Protein AF-W1NBB6-F1 (afdb_monomer)

Secondary structure (DSSP, 8-state):
-BSS-EEETTEEEPP-PPPHHHHHHHHHHHHHHHHHSSS-----EEEEEEESSTT--EEEE----GGG-SS--EEEEEEES-EEEEEEETT--S--EEEEE-TT-EEEE-TTHHHHEEEEE------S-EEEEEEE----

Mean predicted aligned error: 4.93 Å

Organism: NCBI:txid1178482

Radius of gyration: 14.81 Å; Cα contacts (8 Å, |Δi|>4): 285; chains: 1; bounding box: 40×33×37 Å

Nearest PDB structures (foldseek):
  8jnk-assembly1_G  TM=9.329E-01  e=3.783E-11  Homo sapiens
  8jnk-assembly1_A  TM=9.270E-01  e=1.305E-10  Homo sapiens
  3rzl-assembly2_D  TM=9.039E-01  e=8.481E-11  Homo sapiens
  2iuw-assembly1_A-2  TM=8.389E-01  e=3.257E-10  Homo sapiens
  3rzm-assembly1_A  TM=8.772E-01  e=1.637E-09  Homo sapiens

Sequence (14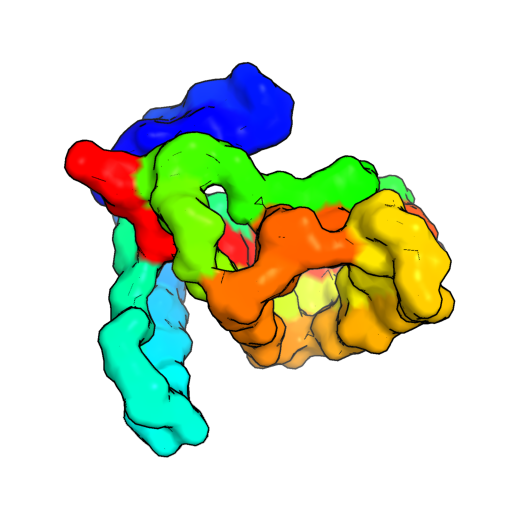0 aa):
MGDHAYRYSGQRFQPCAWHPLADKLRQRIEQHLVTAQPGHWTFNSLLLNRYQHGEQRMGWHSDNETELGEHPCIASVSLGAARPLRFRWKDRSHASFNVWLEHGSLLLMGPGVQQQLEHALLPRRSDGERINLTYRWVKT

Structure (mmCIF, N/CA/C/O backbone):
data_AF-W1NBB6-F1
#
_entry.id   AF-W1NBB6-F1
#
loop_
_atom_si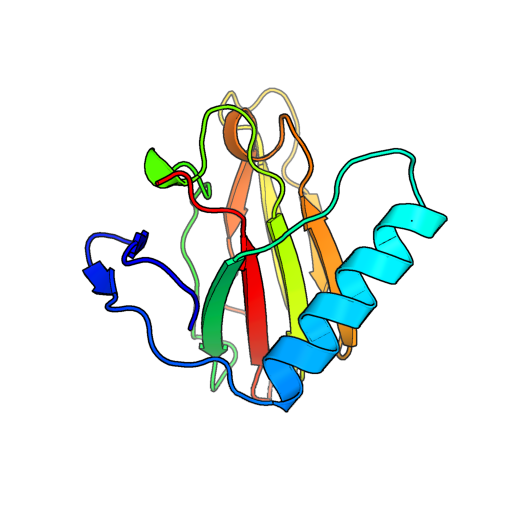te.group_PDB
_atom_site.id
_atom_site.type_symbol
_atom_site.label_atom_id
_atom_site.label_alt_id
_atom_site.label_comp_id
_atom_site.label_asym_id
_atom_site.label_entity_id
_atom_site.label_seq_id
_atom_site.pdbx_PDB_ins_code
_atom_site.Cartn_x
_atom_site.Cartn_y
_atom_site.Cartn_z
_atom_site.occupancy
_atom_site.B_iso_or_equiv
_atom_site.auth_seq_id
_atom_site.auth_comp_id
_atom_site.auth_asym_id
_atom_site.auth_atom_id
_atom_site.pdbx_PDB_model_num
ATOM 1 N N . MET A 1 1 ? -12.830 3.776 -2.665 1.00 66.69 1 MET A N 1
ATOM 2 C CA . MET A 1 1 ? -13.940 2.958 -2.121 1.00 66.69 1 MET A CA 1
ATOM 3 C C . MET A 1 1 ? -13.805 2.961 -0.616 1.00 66.69 1 MET A C 1
ATOM 5 O O . MET A 1 1 ? -12.693 3.146 -0.137 1.00 66.69 1 MET A O 1
ATOM 9 N N . GLY A 1 2 ? -14.892 2.792 0.116 1.00 65.88 2 GLY A N 1
ATOM 10 C CA . GLY A 1 2 ? -14.842 2.805 1.573 1.00 65.88 2 GLY A CA 1
ATOM 11 C C . GLY A 1 2 ? -16.022 3.537 2.166 1.00 65.88 2 GLY A C 1
ATOM 12 O O . GLY A 1 2 ? -16.884 4.022 1.435 1.00 65.88 2 GLY A O 1
ATOM 13 N N . ASP A 1 3 ? -16.016 3.635 3.484 1.00 64.12 3 ASP A N 1
ATOM 14 C CA . ASP A 1 3 ? -17.186 4.077 4.240 1.00 64.12 3 ASP A CA 1
ATOM 15 C C . ASP A 1 3 ? -17.142 5.590 4.529 1.00 64.12 3 ASP A C 1
ATOM 17 O O . ASP A 1 3 ? -18.154 6.199 4.881 1.00 64.12 3 ASP A O 1
ATOM 21 N N . HIS A 1 4 ? -15.981 6.228 4.311 1.00 63.00 4 HIS A N 1
ATOM 22 C CA . HIS A 1 4 ? -15.730 7.632 4.644 1.00 63.00 4 HIS A CA 1
ATOM 23 C C . HIS A 1 4 ? -14.996 8.402 3.540 1.00 63.00 4 HIS A C 1
ATOM 25 O O . HIS A 1 4 ? -14.206 7.852 2.769 1.00 63.00 4 HIS A O 1
ATOM 31 N N . ALA A 1 5 ? -15.258 9.711 3.475 1.00 64.00 5 ALA A N 1
ATOM 32 C CA . ALA A 1 5 ? -14.502 10.623 2.626 1.00 64.00 5 ALA A CA 1
ATOM 33 C C . ALA A 1 5 ? -13.097 10.817 3.197 1.00 64.00 5 ALA A C 1
ATOM 35 O O . ALA A 1 5 ? -12.951 11.010 4.400 1.00 64.00 5 ALA A O 1
ATOM 36 N N . TYR A 1 6 ? -12.082 10.829 2.337 1.00 62.72 6 TYR A N 1
ATOM 37 C CA . TYR A 1 6 ? -10.703 11.097 2.748 1.00 62.72 6 TYR A CA 1
ATOM 38 C C . TYR A 1 6 ? -10.004 12.013 1.746 1.00 62.72 6 TYR A C 1
ATOM 40 O O . TYR A 1 6 ? -10.398 12.111 0.574 1.00 62.72 6 TYR A O 1
ATOM 48 N N . ARG A 1 7 ? -8.973 12.718 2.213 1.00 61.22 7 ARG A N 1
ATOM 49 C CA . ARG A 1 7 ? -8.070 13.476 1.346 1.00 61.22 7 ARG A CA 1
ATOM 50 C C . ARG A 1 7 ? -6.864 12.611 1.003 1.00 61.22 7 ARG A C 1
ATOM 52 O O . ARG A 1 7 ? -6.346 11.906 1.851 1.00 61.22 7 ARG A O 1
ATOM 59 N N . TYR A 1 8 ? -6.424 12.657 -0.248 1.00 59.38 8 TYR A N 1
ATOM 60 C CA . TYR A 1 8 ? -5.168 12.047 -0.680 1.00 59.38 8 TYR A CA 1
ATOM 61 C C . TYR A 1 8 ? -4.523 12.930 -1.737 1.00 59.38 8 TYR A C 1
ATOM 63 O O . TYR A 1 8 ? -5.186 13.345 -2.688 1.00 59.38 8 TYR A O 1
ATOM 71 N N . SER A 1 9 ? -3.241 13.259 -1.549 1.00 59.56 9 SER A N 1
ATOM 72 C CA . SER A 1 9 ? -2.488 14.153 -2.444 1.00 59.56 9 SER A CA 1
ATOM 73 C C . SER A 1 9 ? -3.198 15.499 -2.722 1.00 59.56 9 SER A C 1
ATOM 75 O O . SER A 1 9 ? -3.169 16.034 -3.825 1.00 59.56 9 SER A O 1
ATOM 77 N N . GLY A 1 10 ? -3.902 16.043 -1.721 1.00 61.28 10 GLY A N 1
ATOM 78 C CA . GLY A 1 10 ? -4.645 17.307 -1.833 1.00 61.28 10 GLY A CA 1
ATOM 79 C C . GLY A 1 10 ? -6.033 17.210 -2.485 1.00 61.28 10 GLY A C 1
ATOM 80 O O . GLY A 1 10 ? -6.789 18.180 -2.431 1.00 61.28 10 GLY A O 1
ATOM 81 N N . GLN A 1 11 ? -6.418 16.053 -3.029 1.00 65.00 11 GLN A N 1
ATOM 82 C CA . GLN A 1 11 ? -7.737 15.827 -3.619 1.00 65.00 11 GLN A CA 1
ATOM 83 C C . GLN A 1 11 ? -8.666 15.117 -2.623 1.00 65.00 11 GLN A C 1
ATOM 85 O O . GLN A 1 11 ? -8.259 14.180 -1.936 1.00 65.00 11 GLN A O 1
ATOM 90 N N . ARG A 1 12 ? -9.921 15.574 -2.515 1.00 66.06 12 ARG A N 1
ATOM 91 C CA . ARG A 1 12 ? -10.944 14.936 -1.671 1.00 66.06 12 ARG A CA 1
ATOM 92 C C . ARG A 1 12 ? -11.672 13.869 -2.478 1.00 66.06 12 ARG A C 1
ATOM 94 O O . ARG A 1 12 ? -12.283 14.185 -3.497 1.00 66.06 12 ARG A O 1
ATOM 101 N N . PHE A 1 13 ? -11.651 12.635 -1.994 1.00 68.31 13 PHE A N 1
ATOM 102 C CA . PHE A 1 13 ? -12.376 11.523 -2.594 1.00 68.31 13 PHE A CA 1
ATOM 103 C C . PHE A 1 13 ? -13.650 11.254 -1.797 1.00 68.31 13 PHE A C 1
ATOM 105 O O . PHE A 1 13 ? -13.617 11.141 -0.570 1.00 68.31 13 PHE A O 1
ATOM 112 N N . GLN A 1 14 ? -14.783 11.183 -2.500 1.00 69.62 14 GLN A N 1
ATOM 113 C CA . GLN A 1 14 ? -16.042 10.741 -1.909 1.00 69.62 14 GLN A CA 1
ATOM 114 C C . GLN A 1 14 ? -16.034 9.210 -1.803 1.00 69.62 14 GLN A C 1
ATOM 116 O O . GLN A 1 14 ? -15.583 8.541 -2.742 1.00 69.62 14 GLN A O 1
ATOM 121 N N . PRO A 1 15 ? -16.512 8.646 -0.685 1.00 70.00 15 PRO A N 1
ATOM 122 C CA . PRO A 1 15 ? -16.640 7.211 -0.546 1.00 70.00 15 PRO A CA 1
ATOM 123 C C . PRO A 1 15 ? -17.618 6.692 -1.599 1.00 70.00 15 PRO A C 1
ATOM 125 O O . PRO A 1 15 ? -18.667 7.280 -1.856 1.00 70.00 15 PRO A O 1
ATOM 128 N N . CYS A 1 16 ? -17.254 5.580 -2.220 1.00 79.81 16 CYS A N 1
ATOM 129 C CA . CYS A 1 16 ? -18.147 4.800 -3.059 1.00 79.81 16 CYS A CA 1
ATOM 130 C C . CYS A 1 16 ? -18.214 3.384 -2.497 1.00 79.81 16 CYS A C 1
ATOM 132 O O . CYS A 1 16 ? -17.244 2.917 -1.883 1.00 79.81 16 CYS A O 1
ATOM 134 N N . ALA A 1 17 ? -19.354 2.727 -2.725 1.00 86.56 17 ALA A N 1
ATOM 135 C CA . ALA A 1 17 ? -19.599 1.369 -2.266 1.00 86.56 17 ALA A CA 1
ATOM 136 C C . ALA A 1 17 ? -18.452 0.433 -2.664 1.00 86.56 17 ALA A C 1
ATOM 138 O O . ALA A 1 17 ? -17.860 0.554 -3.744 1.00 86.56 17 ALA A O 1
ATOM 139 N N . TRP A 1 18 ? -18.141 -0.504 -1.775 1.00 91.06 18 TRP A N 1
ATOM 140 C CA . TRP A 1 18 ? -17.125 -1.508 -2.029 1.00 91.06 18 TRP A CA 1
ATOM 141 C C . TRP A 1 18 ? -17.488 -2.348 -3.250 1.00 91.06 18 TRP A C 1
ATOM 143 O O . TRP A 1 18 ? -18.578 -2.911 -3.345 1.00 91.06 18 TRP A O 1
ATOM 153 N N . HIS A 1 19 ? -16.542 -2.490 -4.175 1.00 94.06 19 HIS A N 1
ATOM 154 C CA . HIS A 1 19 ? -16.654 -3.523 -5.192 1.00 94.06 19 HIS A CA 1
ATOM 155 C C . HIS A 1 19 ? -16.558 -4.908 -4.517 1.00 94.06 19 HIS A C 1
ATOM 157 O O . HIS A 1 19 ? -15.641 -5.102 -3.713 1.00 94.06 19 HIS A O 1
ATOM 163 N N . PRO A 1 20 ? -17.400 -5.905 -4.862 1.00 95.44 20 PRO A N 1
ATOM 164 C CA . PRO A 1 20 ? -17.434 -7.195 -4.159 1.00 95.44 20 PRO A CA 1
ATOM 165 C C . PRO A 1 20 ? -16.076 -7.907 -4.066 1.00 95.44 20 PRO A C 1
ATOM 167 O O . PRO A 1 20 ? -15.734 -8.488 -3.040 1.00 95.44 20 PRO A O 1
ATOM 170 N N . LEU A 1 21 ? -15.259 -7.831 -5.124 1.00 94.75 21 LEU A N 1
ATOM 171 C CA . LEU A 1 21 ? -13.905 -8.405 -5.112 1.00 94.75 21 LEU A CA 1
ATOM 172 C C . LEU A 1 21 ? -12.940 -7.666 -4.177 1.00 94.75 21 LEU A C 1
ATOM 174 O O . LEU A 1 21 ? -12.078 -8.305 -3.579 1.00 94.75 21 LEU A O 1
ATOM 178 N N . ALA A 1 22 ? -13.077 -6.345 -4.051 1.00 94.56 22 ALA A N 1
ATOM 179 C CA . ALA A 1 22 ? -12.254 -5.556 -3.143 1.00 94.56 22 ALA A CA 1
ATOM 180 C C . ALA A 1 22 ? -12.618 -5.859 -1.685 1.00 94.56 22 ALA A C 1
ATOM 182 O O . ALA A 1 22 ? -11.728 -6.052 -0.863 1.00 94.56 22 ALA A O 1
ATOM 183 N N . ASP A 1 23 ? -13.911 -6.000 -1.385 1.00 95.50 23 ASP A N 1
ATOM 184 C CA . ASP A 1 23 ? -14.362 -6.380 -0.046 1.00 95.50 23 ASP A CA 1
ATOM 185 C C . ASP A 1 23 ? -13.932 -7.805 0.328 1.00 95.50 23 ASP A C 1
ATOM 187 O O . ASP A 1 23 ? -13.376 -8.045 1.397 1.00 95.50 23 ASP A O 1
ATOM 191 N N . LYS A 1 24 ? -14.071 -8.760 -0.600 1.00 96.94 24 LYS A N 1
ATOM 192 C CA . LYS A 1 24 ? -13.583 -10.129 -0.391 1.00 96.94 24 LYS A CA 1
ATOM 193 C C . LYS A 1 24 ? -12.071 -10.169 -0.157 1.00 96.94 24 LYS A C 1
ATOM 195 O O . LYS A 1 24 ? -11.590 -10.965 0.647 1.00 96.94 24 LYS A O 1
ATOM 200 N N . LEU A 1 25 ? -11.306 -9.338 -0.867 1.00 97.00 25 LEU A N 1
ATOM 201 C CA . LEU A 1 25 ? -9.862 -9.241 -0.670 1.00 97.00 25 LEU A CA 1
ATOM 202 C C . LEU A 1 25 ? -9.526 -8.612 0.689 1.00 97.00 25 LEU A C 1
ATOM 204 O O . LEU A 1 25 ? -8.669 -9.148 1.385 1.00 97.00 25 LEU A O 1
ATOM 208 N N . ARG A 1 26 ? -10.241 -7.559 1.101 1.00 97.00 26 ARG A N 1
ATOM 209 C CA . ARG A 1 26 ? -10.130 -6.951 2.435 1.00 97.00 26 ARG A CA 1
ATOM 210 C C . ARG A 1 26 ? -10.292 -7.988 3.546 1.00 97.00 26 ARG A C 1
ATOM 212 O O . ARG A 1 26 ? -9.383 -8.155 4.350 1.00 97.00 26 ARG A O 1
ATOM 219 N N . GLN A 1 27 ? -11.387 -8.749 3.523 1.00 96.69 27 GLN A N 1
ATOM 220 C CA . GLN A 1 27 ? -11.670 -9.786 4.523 1.00 96.69 27 GLN A CA 1
ATOM 221 C C . GLN A 1 27 ? -10.566 -10.856 4.578 1.00 96.69 27 GLN A C 1
ATOM 223 O O . GLN A 1 27 ? -10.156 -11.282 5.657 1.00 96.69 27 GLN A O 1
ATOM 228 N N . ARG A 1 28 ? -10.032 -11.270 3.418 1.00 96.75 28 ARG A N 1
ATOM 229 C CA . ARG A 1 28 ? -8.916 -12.231 3.351 1.00 96.75 28 ARG A CA 1
ATOM 230 C C . ARG A 1 28 ? -7.623 -11.669 3.934 1.00 96.75 28 ARG A C 1
ATOM 232 O O . ARG A 1 28 ? -6.889 -12.416 4.575 1.00 96.75 28 ARG A O 1
ATOM 239 N N . ILE A 1 29 ? -7.334 -10.387 3.704 1.00 96.69 29 ILE A N 1
ATOM 240 C CA . ILE A 1 29 ? -6.171 -9.713 4.293 1.00 96.69 29 ILE A CA 1
ATOM 241 C C . ILE A 1 29 ? -6.318 -9.689 5.815 1.00 96.69 29 ILE A C 1
ATOM 243 O O . ILE A 1 29 ? -5.410 -10.132 6.508 1.00 96.69 29 ILE A O 1
ATOM 247 N N . GLU A 1 30 ? -7.463 -9.240 6.334 1.00 96.25 30 GLU A N 1
ATOM 248 C CA . GLU A 1 30 ? -7.731 -9.167 7.777 1.00 96.25 30 GLU A CA 1
ATOM 249 C C . GLU A 1 30 ? -7.566 -10.542 8.449 1.00 96.25 30 GLU A C 1
ATOM 251 O O . GLU A 1 30 ? -6.816 -10.673 9.415 1.00 96.25 30 GLU A O 1
ATOM 256 N N . GLN A 1 31 ? -8.161 -11.597 7.880 1.00 94.88 31 GLN A N 1
ATOM 257 C CA . GLN A 1 31 ? -8.020 -12.975 8.377 1.00 94.88 31 GLN A CA 1
ATOM 258 C C . GLN A 1 31 ? -6.568 -13.472 8.354 1.00 94.88 31 GLN A C 1
ATOM 260 O O . GLN A 1 31 ? -6.104 -14.109 9.306 1.00 94.88 31 GLN A O 1
ATOM 265 N N . HIS A 1 32 ? -5.836 -13.181 7.276 1.00 94.69 32 HIS A N 1
ATOM 266 C CA . HIS A 1 32 ? -4.435 -13.571 7.162 1.00 94.69 32 HIS A CA 1
ATOM 267 C C . HIS A 1 32 ? -3.573 -12.871 8.218 1.00 94.69 32 HIS A C 1
ATOM 269 O O . HIS A 1 32 ? -2.763 -13.524 8.873 1.00 94.69 32 HIS A O 1
ATOM 275 N N . LEU A 1 33 ? -3.785 -11.570 8.433 1.00 93.94 33 LEU A N 1
ATOM 276 C CA . LEU A 1 33 ? -3.028 -10.785 9.406 1.00 93.94 33 LEU A CA 1
ATOM 277 C C . LEU A 1 33 ? -3.308 -11.215 10.846 1.00 93.94 33 LEU A C 1
ATOM 279 O O . LEU A 1 33 ? -2.362 -11.341 11.616 1.00 93.94 33 LEU A O 1
ATOM 283 N N . VAL A 1 34 ? -4.565 -11.522 11.192 1.00 92.69 34 VAL A N 1
ATOM 284 C CA . VAL A 1 34 ? -4.922 -12.081 12.512 1.00 92.69 34 VAL A CA 1
ATOM 285 C C . 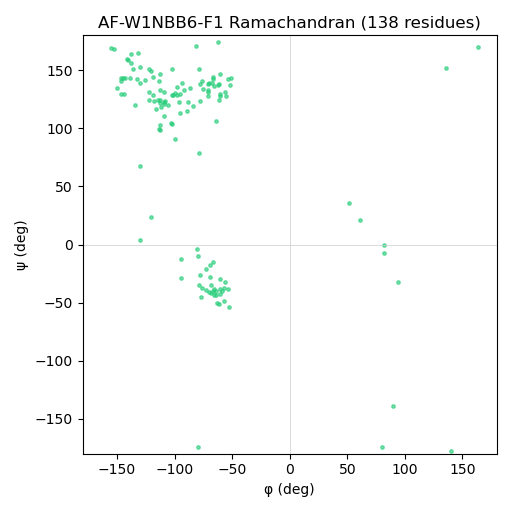VAL A 1 34 ? -4.158 -13.378 12.792 1.00 92.69 34 VAL A C 1
ATOM 287 O O . VAL A 1 34 ? -3.730 -13.610 13.919 1.00 92.69 34 VAL A O 1
ATOM 290 N N . THR A 1 35 ? -3.957 -14.210 11.767 1.00 90.88 35 THR A N 1
ATOM 291 C CA . THR A 1 35 ? -3.210 -15.470 11.899 1.00 90.88 35 THR A CA 1
ATOM 292 C C . THR A 1 35 ? -1.698 -15.239 11.980 1.00 90.88 35 THR A C 1
ATOM 294 O O . THR A 1 35 ? -1.004 -15.947 12.705 1.00 90.88 35 THR A O 1
ATOM 297 N N . ALA A 1 36 ? -1.177 -14.269 11.225 1.00 90.12 36 ALA A N 1
ATOM 298 C CA . ALA A 1 36 ? 0.257 -14.012 11.114 1.00 90.12 36 ALA A CA 1
ATOM 299 C C . ALA A 1 36 ? 0.831 -13.236 12.310 1.00 90.12 36 ALA A C 1
ATOM 301 O O . ALA A 1 36 ? 1.979 -13.462 12.691 1.00 90.12 36 ALA A O 1
ATOM 302 N N . GLN A 1 37 ? 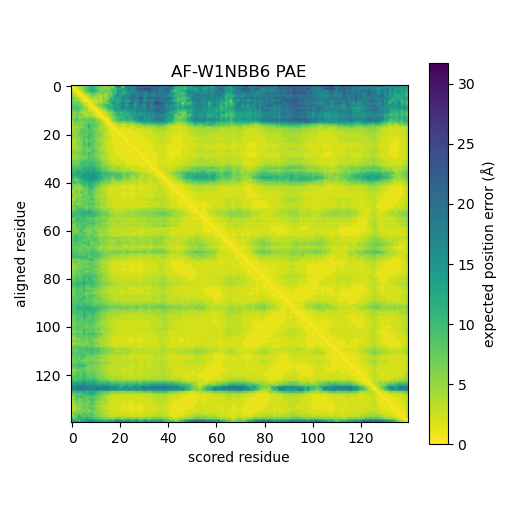0.060 -12.315 12.893 1.00 85.81 37 GLN A N 1
ATOM 303 C CA . GLN A 1 37 ? 0.503 -11.490 14.011 1.00 85.81 37 GLN A CA 1
ATOM 304 C C . GLN A 1 37 ? -0.677 -11.103 14.920 1.00 85.81 37 GLN A C 1
ATOM 306 O O . GLN A 1 37 ? -1.700 -10.620 14.422 1.00 85.81 37 GLN A O 1
ATOM 311 N N . PRO A 1 38 ? -0.528 -11.208 16.256 1.00 82.56 38 PRO A N 1
ATOM 312 C CA . PRO A 1 38 ? -1.523 -10.702 17.193 1.00 82.56 38 PRO A CA 1
ATOM 313 C C . PRO A 1 38 ? -1.791 -9.211 16.967 1.00 82.56 38 PRO A C 1
ATOM 315 O O . PRO A 1 38 ? -0.863 -8.403 16.882 1.00 82.56 38 PRO A O 1
ATOM 318 N N . GLY A 1 39 ? -3.064 -8.841 16.880 1.00 81.31 39 GLY A N 1
ATOM 319 C CA . GLY A 1 39 ? -3.470 -7.460 16.660 1.00 81.31 39 GLY A CA 1
ATOM 320 C C . GLY A 1 39 ? -4.917 -7.34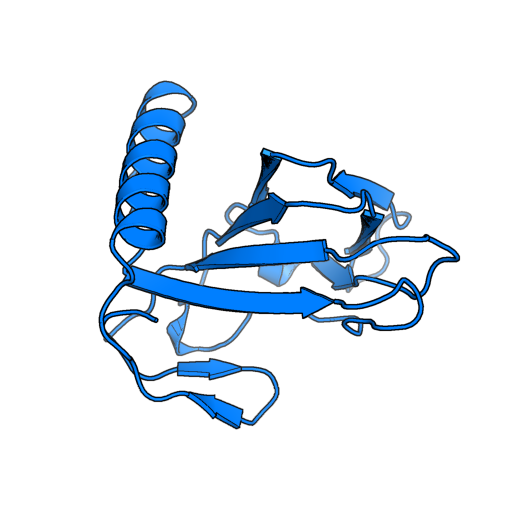3 16.204 1.00 81.31 39 GLY A C 1
ATOM 321 O O . GLY A 1 39 ? -5.571 -8.335 15.881 1.00 81.31 39 GLY A O 1
ATOM 322 N N . HIS A 1 40 ? -5.408 -6.107 16.180 1.00 83.88 40 HIS A N 1
ATOM 323 C CA . HIS A 1 40 ? -6.675 -5.767 15.547 1.00 83.88 40 HIS A CA 1
ATOM 324 C C . HIS A 1 40 ? -6.374 -5.275 14.131 1.00 83.88 40 HIS A C 1
ATOM 326 O O . HIS A 1 40 ? -5.777 -4.214 13.953 1.00 83.88 40 HIS A O 1
ATOM 332 N N . TRP A 1 41 ? -6.797 -6.045 13.131 1.00 91.44 41 TRP A N 1
ATOM 333 C CA . TRP A 1 41 ? -6.595 -5.726 11.721 1.00 91.44 41 TRP A CA 1
ATOM 334 C C . TRP A 1 41 ? -7.944 -5.444 11.076 1.00 91.44 41 TRP A C 1
ATOM 336 O O . TRP A 1 41 ? -8.677 -6.371 10.743 1.00 91.44 41 TRP A O 1
ATOM 346 N N . THR A 1 42 ? -8.278 -4.165 10.933 1.00 92.62 42 THR A N 1
ATOM 347 C CA . THR A 1 42 ? -9.491 -3.713 10.249 1.00 92.62 42 THR A CA 1
ATOM 348 C C . THR A 1 42 ? -9.172 -2.600 9.272 1.00 92.62 42 THR A C 1
ATOM 350 O O . THR A 1 42 ? -8.344 -1.725 9.533 1.00 92.62 42 THR A O 1
ATOM 353 N N . PHE A 1 43 ? -9.852 -2.632 8.133 1.00 94.88 43 PHE A N 1
ATOM 354 C CA . PHE A 1 43 ? -9.762 -1.603 7.110 1.00 94.88 43 PHE A CA 1
ATOM 355 C C . PHE A 1 43 ? -11.173 -1.162 6.711 1.00 94.88 43 PHE A C 1
ATOM 357 O O . PHE A 1 43 ? -12.068 -1.987 6.568 1.00 94.88 43 PHE A O 1
ATOM 364 N N . ASN A 1 44 ? -11.376 0.138 6.518 1.00 93.62 44 ASN A N 1
ATOM 365 C CA . ASN A 1 44 ? -12.663 0.729 6.112 1.00 93.62 44 ASN A CA 1
ATOM 366 C C . ASN A 1 44 ? -12.517 1.686 4.912 1.00 93.62 44 ASN A C 1
ATOM 368 O O . ASN A 1 44 ? -13.481 2.309 4.464 1.00 93.62 44 ASN A O 1
ATOM 372 N N . SER A 1 45 ? -11.307 1.788 4.357 1.00 93.56 45 SER A N 1
ATOM 373 C CA . SER A 1 45 ? -10.999 2.619 3.201 1.00 93.56 45 SER A CA 1
ATOM 374 C C . SER A 1 45 ? -10.056 1.905 2.239 1.00 93.56 45 SER A C 1
ATOM 376 O O . SER A 1 45 ? -9.154 1.171 2.649 1.00 93.56 45 SER A O 1
ATOM 378 N N . LEU A 1 46 ? -10.274 2.129 0.945 1.00 94.38 46 LEU A N 1
ATOM 379 C CA . LEU A 1 46 ? -9.464 1.614 -0.150 1.00 94.38 46 LEU A CA 1
ATOM 380 C C . LEU A 1 46 ? -9.173 2.718 -1.170 1.00 94.38 46 LEU A C 1
ATOM 382 O O . LEU A 1 46 ? -10.080 3.222 -1.849 1.00 94.38 46 LEU A O 1
ATOM 386 N N . LEU A 1 47 ? -7.880 2.987 -1.353 1.00 92.81 47 LEU A N 1
ATOM 387 C CA . LEU A 1 47 ? -7.342 3.760 -2.466 1.00 92.81 47 LEU A CA 1
ATOM 388 C C . LEU A 1 47 ? -6.818 2.818 -3.558 1.00 92.81 47 LEU A C 1
ATOM 390 O O . LEU A 1 47 ? -6.003 1.932 -3.300 1.00 92.81 47 LEU A O 1
ATOM 394 N N . LEU A 1 48 ? -7.251 3.049 -4.796 1.00 93.56 48 LEU A N 1
ATOM 395 C CA . LEU A 1 48 ? -6.806 2.317 -5.979 1.00 93.56 48 LEU A CA 1
ATOM 396 C C . LEU A 1 48 ? -5.914 3.214 -6.832 1.00 93.56 48 LEU A C 1
ATOM 398 O O . LEU A 1 48 ? -6.338 4.281 -7.266 1.00 93.56 48 LEU A O 1
ATOM 402 N N . ASN A 1 49 ? -4.697 2.753 -7.107 1.00 95.12 49 ASN A N 1
ATOM 403 C CA . ASN A 1 49 ? -3.796 3.404 -8.049 1.00 95.12 49 ASN A CA 1
ATOM 404 C C . ASN A 1 49 ? -3.570 2.482 -9.247 1.00 95.12 49 ASN A C 1
ATOM 406 O O . ASN A 1 49 ? -3.132 1.344 -9.075 1.00 95.12 49 ASN A O 1
ATOM 410 N N . ARG A 1 50 ? -3.836 2.976 -10.457 1.00 96.06 50 ARG A N 1
ATOM 411 C CA . ARG A 1 50 ? -3.565 2.267 -11.713 1.00 96.06 50 ARG A CA 1
ATOM 412 C C . ARG A 1 50 ? -2.408 2.948 -12.432 1.00 96.06 50 ARG A C 1
ATOM 414 O O . ARG A 1 50 ? -2.485 4.133 -12.732 1.00 96.06 50 ARG A O 1
ATOM 421 N N . TYR A 1 51 ? -1.366 2.177 -12.712 1.00 95.62 51 TYR A N 1
ATOM 422 C CA . TYR A 1 51 ? -0.178 2.593 -13.442 1.00 95.62 51 TYR A CA 1
ATOM 423 C C . TYR A 1 51 ? -0.149 1.852 -14.779 1.00 95.62 51 TYR A C 1
ATOM 425 O O . TYR A 1 51 ? 0.176 0.669 -14.817 1.00 95.62 51 TYR A O 1
ATOM 433 N N . GLN A 1 52 ? -0.515 2.518 -15.868 1.00 94.56 52 GLN A N 1
ATOM 434 C CA . GLN A 1 52 ? -0.653 1.910 -17.197 1.00 94.56 52 GLN A CA 1
ATOM 435 C C . GLN A 1 52 ? 0.690 1.496 -17.809 1.00 94.56 52 GLN A C 1
ATOM 437 O O . GLN A 1 52 ? 0.743 0.570 -18.611 1.00 94.56 52 GLN A O 1
ATOM 442 N N . HIS A 1 53 ? 1.768 2.186 -17.439 1.00 92.81 53 HIS A N 1
ATOM 443 C CA . HIS A 1 53 ? 3.122 1.911 -17.908 1.00 92.81 53 HIS A CA 1
ATOM 444 C C . HIS A 1 53 ? 4.157 2.354 -16.868 1.00 92.81 53 HIS A C 1
ATOM 446 O O . HIS A 1 53 ? 3.856 3.063 -15.900 1.00 92.81 53 HIS A O 1
ATOM 452 N N . GLY A 1 54 ? 5.403 1.930 -17.069 1.00 91.75 54 GLY A N 1
ATOM 453 C CA . GLY A 1 54 ? 6.489 2.112 -16.109 1.00 91.75 54 GLY A CA 1
ATOM 454 C C . GLY A 1 54 ? 6.941 3.559 -15.855 1.00 91.75 54 GLY A C 1
ATOM 455 O O . GLY A 1 54 ? 7.601 3.823 -14.848 1.00 91.75 54 GLY A O 1
ATOM 456 N N . GLU A 1 55 ? 6.560 4.516 -16.705 1.00 93.19 55 GLU A N 1
ATOM 457 C CA . GLU A 1 55 ? 6.887 5.940 -16.511 1.00 93.19 55 GLU A CA 1
ATOM 458 C C . GLU A 1 55 ? 5.994 6.617 -15.464 1.00 93.19 55 GLU A C 1
ATOM 460 O O . GLU A 1 55 ? 6.414 7.579 -14.814 1.00 93.19 55 GLU A O 1
ATOM 465 N N . GLN A 1 56 ? 4.777 6.099 -15.260 1.00 94.56 56 GLN A N 1
ATOM 466 C CA . GLN A 1 56 ? 3.865 6.610 -14.243 1.00 94.56 56 GLN A CA 1
ATOM 467 C C . GLN A 1 56 ? 4.430 6.326 -12.850 1.00 94.56 56 GLN A C 1
ATOM 469 O O . GLN A 1 56 ? 4.991 5.255 -12.574 1.00 94.56 56 GLN A O 1
ATOM 474 N N . ARG A 1 57 ? 4.304 7.309 -11.960 1.00 94.31 57 ARG A N 1
ATOM 475 C CA . ARG A 1 57 ? 5.013 7.339 -10.680 1.00 94.31 57 ARG A CA 1
ATOM 476 C C . ARG A 1 57 ? 4.144 7.864 -9.555 1.00 94.31 57 ARG A C 1
ATOM 478 O O . ARG A 1 57 ? 3.217 8.629 -9.791 1.00 94.31 57 ARG A O 1
ATOM 485 N N . MET A 1 58 ? 4.539 7.516 -8.339 1.00 95.38 58 MET A N 1
ATOM 486 C CA . MET A 1 58 ? 4.117 8.198 -7.123 1.00 95.38 58 MET A CA 1
ATOM 487 C C . MET A 1 58 ? 5.367 8.770 -6.466 1.00 95.38 58 MET A C 1
ATOM 489 O O . MET A 1 58 ? 6.337 8.038 -6.246 1.00 95.38 58 MET A O 1
ATOM 493 N N . GLY A 1 59 ? 5.369 10.084 -6.235 1.00 96.19 59 GLY A N 1
ATOM 494 C CA . GLY A 1 59 ? 6.495 10.785 -5.623 1.00 96.19 59 GLY A CA 1
ATOM 495 C C . GLY A 1 59 ? 6.775 10.299 -4.202 1.00 96.19 59 GLY A C 1
ATOM 496 O O . GLY A 1 59 ? 6.033 9.494 -3.647 1.00 96.19 59 GLY A O 1
ATOM 497 N N . TRP A 1 60 ? 7.858 10.793 -3.611 1.00 97.31 60 TRP A N 1
ATOM 498 C CA . TRP A 1 60 ? 8.145 10.539 -2.201 1.00 97.31 60 TRP A CA 1
ATOM 499 C C . TRP A 1 60 ? 7.035 11.112 -1.322 1.00 97.31 60 TRP A C 1
ATOM 501 O O . TRP A 1 60 ? 6.724 12.295 -1.436 1.00 97.31 60 TRP A O 1
ATOM 511 N N . HIS A 1 61 ? 6.438 10.261 -0.491 1.00 96.50 61 HIS A N 1
ATOM 512 C CA . HIS A 1 61 ? 5.394 10.629 0.462 1.00 96.50 61 HIS A CA 1
ATOM 513 C C . HIS A 1 61 ? 5.357 9.646 1.638 1.00 96.50 61 HIS A C 1
ATOM 515 O O . HIS A 1 61 ? 5.979 8.584 1.598 1.00 96.50 61 HIS A O 1
ATOM 521 N N . SER A 1 62 ? 4.607 10.005 2.672 1.00 96.25 62 SER A N 1
ATOM 522 C CA . SER A 1 62 ? 4.115 9.082 3.694 1.00 96.25 62 SER A CA 1
ATOM 523 C C . SER A 1 62 ? 2.591 9.152 3.680 1.00 96.25 62 SER A C 1
ATOM 525 O O . SER A 1 62 ? 2.045 10.219 3.410 1.00 96.25 62 SER A O 1
ATOM 527 N N . ASP A 1 63 ? 1.919 8.055 4.012 1.00 93.62 63 ASP A N 1
ATOM 528 C CA . ASP A 1 63 ? 0.473 8.054 4.260 1.00 93.62 63 ASP A CA 1
ATOM 529 C C . ASP A 1 63 ? 0.238 8.616 5.676 1.00 93.62 63 ASP A C 1
ATOM 531 O O . ASP A 1 63 ? 0.137 7.868 6.650 1.00 93.62 63 ASP A O 1
ATOM 535 N N . ASN A 1 64 ? 0.290 9.943 5.816 1.00 91.44 64 ASN A N 1
ATOM 536 C CA . ASN A 1 64 ? 0.242 10.659 7.097 1.00 91.44 64 ASN A CA 1
ATOM 537 C C . ASN A 1 64 ? -0.937 11.633 7.204 1.00 91.44 64 ASN A C 1
ATOM 539 O O . ASN A 1 64 ? -0.881 12.603 7.966 1.00 91.44 64 ASN A O 1
ATOM 543 N N . GLU A 1 65 ? -1.993 11.396 6.433 1.00 89.62 65 GLU A N 1
ATOM 544 C CA . GLU A 1 65 ? -3.218 12.168 6.540 1.00 89.62 65 GLU A CA 1
ATOM 545 C C . GLU A 1 65 ? -3.832 12.016 7.935 1.00 89.62 65 GLU A C 1
ATOM 547 O O . GLU A 1 65 ? -3.876 10.924 8.504 1.00 89.62 65 GLU A O 1
ATOM 552 N N . THR A 1 66 ? -4.314 13.127 8.499 1.00 87.19 66 THR A N 1
ATOM 553 C CA . THR A 1 66 ? -4.820 13.183 9.879 1.00 87.19 66 THR A CA 1
ATOM 554 C C . THR A 1 66 ? -5.931 12.166 10.130 1.00 87.19 66 THR A C 1
ATOM 556 O O . THR A 1 66 ? -6.027 11.614 11.227 1.00 87.19 66 THR A O 1
ATOM 559 N N . GLU A 1 67 ? -6.739 11.868 9.109 1.00 88.62 67 GLU A N 1
ATOM 560 C CA . GLU A 1 67 ? -7.842 10.918 9.228 1.00 88.62 67 GLU A CA 1
ATOM 561 C C . GLU A 1 67 ? -7.354 9.467 9.412 1.00 88.62 67 GLU A C 1
ATOM 563 O O . GLU A 1 67 ? -8.105 8.632 9.901 1.00 88.62 67 GLU A O 1
ATOM 568 N N . LEU A 1 68 ? -6.092 9.150 9.106 1.00 89.69 68 LEU A N 1
ATOM 569 C CA . LEU A 1 68 ? -5.505 7.821 9.335 1.00 89.69 68 LEU A CA 1
ATOM 570 C C . LEU A 1 68 ? -5.069 7.603 10.797 1.00 89.69 68 LEU A C 1
ATOM 572 O O . LEU A 1 68 ? -4.770 6.482 11.211 1.00 89.69 68 LEU A O 1
ATOM 576 N N . GLY A 1 69 ? -5.072 8.661 11.611 1.00 89.19 69 GLY A N 1
ATOM 577 C CA . GLY A 1 69 ? -4.636 8.616 13.001 1.00 89.19 69 GLY A CA 1
ATOM 578 C C . GLY A 1 69 ? -3.123 8.673 13.193 1.00 89.19 69 GLY A C 1
ATOM 579 O O . GLY A 1 69 ? -2.360 8.879 12.259 1.00 89.19 69 GLY A O 1
ATOM 580 N N . GLU A 1 70 ? -2.689 8.510 14.446 1.00 87.62 70 GLU A N 1
ATOM 581 C CA . GLU A 1 70 ? -1.284 8.713 14.813 1.00 87.62 70 GLU A CA 1
ATOM 582 C C . GLU A 1 70 ? -0.376 7.603 14.311 1.00 87.62 70 GLU A C 1
ATOM 584 O O . GLU A 1 70 ? 0.723 7.909 13.872 1.00 87.62 70 GLU A O 1
ATOM 589 N N . HIS A 1 71 ? -0.823 6.343 14.351 1.00 90.00 71 HIS A N 1
ATOM 590 C CA . HIS A 1 71 ? -0.029 5.160 14.009 1.00 90.00 71 HIS A CA 1
ATOM 591 C C . HIS A 1 71 ? -0.761 4.248 13.017 1.00 90.00 71 HIS A C 1
ATOM 593 O O . HIS A 1 71 ? -1.167 3.144 13.384 1.00 90.00 71 HIS A O 1
ATOM 599 N N . PRO A 1 72 ? -0.963 4.699 11.766 1.00 93.00 72 PRO A N 1
ATOM 600 C CA . PRO A 1 72 ? -1.746 3.938 10.809 1.00 93.00 72 PRO A CA 1
ATOM 601 C C . PRO A 1 72 ? -1.031 2.664 10.361 1.00 93.00 72 PRO A C 1
ATOM 603 O O . PRO A 1 72 ? 0.164 2.673 10.059 1.00 93.00 72 PRO A O 1
ATOM 606 N N . CYS A 1 73 ? -1.806 1.588 10.248 1.00 93.50 73 CYS A N 1
ATOM 607 C CA . CYS A 1 73 ? -1.417 0.377 9.537 1.00 93.50 73 CYS A CA 1
ATOM 608 C C . CYS A 1 73 ? -1.971 0.438 8.114 1.00 93.50 73 CYS A C 1
ATOM 610 O O . CYS A 1 73 ? -3.164 0.675 7.914 1.00 93.50 73 CYS A O 1
ATOM 612 N N . ILE A 1 74 ? -1.113 0.196 7.128 1.00 96.12 74 ILE A N 1
ATOM 613 C CA . ILE A 1 74 ? -1.479 0.252 5.712 1.00 96.12 74 ILE A CA 1
ATOM 614 C C . ILE A 1 74 ? -1.180 -1.099 5.070 1.00 96.12 74 ILE A C 1
ATOM 616 O O . ILE A 1 74 ? -0.040 -1.565 5.107 1.00 96.12 74 ILE A O 1
ATOM 620 N N . ALA A 1 75 ? -2.185 -1.714 4.451 1.00 97.38 75 ALA A N 1
ATOM 621 C CA . ALA A 1 75 ? -2.020 -2.947 3.687 1.00 97.38 75 ALA A CA 1
ATOM 622 C C . ALA A 1 75 ? -2.089 -2.642 2.187 1.00 97.38 75 ALA A C 1
ATOM 624 O O . ALA A 1 75 ? -3.090 -2.137 1.687 1.00 97.38 75 ALA A O 1
ATOM 625 N N . SER A 1 76 ? -1.020 -2.947 1.456 1.00 97.94 76 SER A N 1
ATOM 626 C CA . SER A 1 76 ? -0.895 -2.658 0.029 1.00 97.94 76 SER A CA 1
ATOM 627 C C . SER A 1 76 ? -0.798 -3.948 -0.776 1.00 97.94 76 SER A C 1
ATOM 629 O O . SER A 1 76 ? 0.184 -4.678 -0.656 1.00 97.94 76 SER A O 1
ATOM 631 N N . VAL A 1 77 ? -1.780 -4.208 -1.638 1.00 98.31 77 VAL A N 1
ATOM 632 C CA . VAL A 1 77 ? -1.757 -5.327 -2.592 1.00 98.31 77 VAL A CA 1
ATOM 633 C C . VAL A 1 77 ? -1.349 -4.829 -3.970 1.00 98.31 77 VAL A C 1
ATOM 635 O O . VAL A 1 77 ? -1.921 -3.861 -4.475 1.00 98.31 77 VAL A O 1
ATOM 638 N N . SER A 1 78 ? -0.386 -5.506 -4.594 1.00 98.12 78 SER A N 1
ATOM 639 C CA . SER A 1 78 ? 0.075 -5.191 -5.951 1.00 98.12 78 SER A CA 1
ATOM 640 C C . SER A 1 78 ? -0.361 -6.261 -6.943 1.00 98.12 78 SER A C 1
ATOM 642 O O . SER A 1 78 ? -0.152 -7.446 -6.716 1.00 98.12 78 SER A O 1
ATOM 644 N N . LEU A 1 79 ? -0.935 -5.848 -8.069 1.00 97.75 79 LEU A N 1
ATOM 645 C CA . LEU A 1 79 ? -1.343 -6.718 -9.169 1.00 97.75 79 LEU A CA 1
ATOM 646 C C . LEU A 1 79 ? -0.703 -6.234 -10.471 1.00 97.75 79 LEU A C 1
ATOM 648 O O . LEU A 1 79 ? -0.623 -5.033 -10.722 1.00 97.75 79 LEU A O 1
ATOM 652 N N . GLY A 1 80 ? -0.289 -7.172 -11.316 1.00 96.81 80 GLY A N 1
ATOM 653 C CA . GLY A 1 80 ? 0.283 -6.885 -12.634 1.00 96.81 80 GLY A CA 1
ATOM 654 C C . GLY A 1 80 ? 1.799 -6.702 -12.586 1.00 96.81 80 GLY A C 1
ATOM 655 O O . GLY A 1 80 ? 2.488 -7.467 -11.913 1.00 96.81 80 GLY A O 1
ATOM 656 N N . ALA A 1 81 ? 2.320 -5.722 -13.324 1.00 96.44 81 ALA A N 1
ATOM 657 C CA . ALA A 1 81 ? 3.756 -5.531 -13.505 1.00 96.44 81 ALA A CA 1
ATOM 658 C C . ALA A 1 81 ? 4.499 -5.281 -12.177 1.00 96.44 81 ALA A C 1
ATOM 660 O O . ALA A 1 81 ? 4.154 -4.378 -11.405 1.00 96.44 81 ALA A O 1
ATOM 661 N N . ALA A 1 82 ? 5.556 -6.063 -11.938 1.00 95.69 82 ALA A N 1
ATOM 662 C CA . ALA A 1 82 ? 6.362 -5.984 -10.725 1.00 95.69 82 ALA A CA 1
ATOM 663 C C . ALA A 1 82 ? 7.209 -4.705 -10.688 1.00 95.69 82 ALA A C 1
ATOM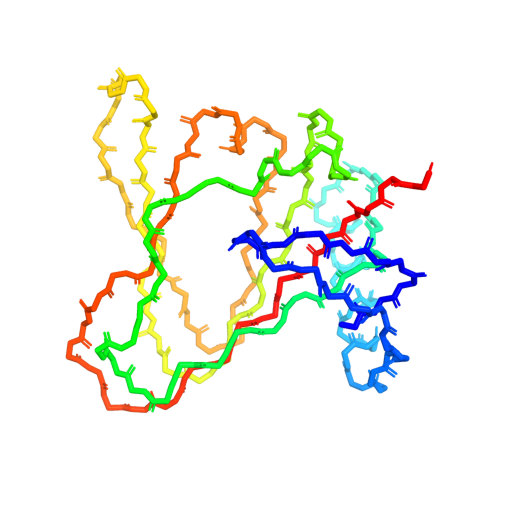 665 O O . ALA A 1 82 ? 7.919 -4.377 -11.643 1.00 95.69 82 ALA A O 1
ATOM 666 N N . ARG A 1 83 ? 7.170 -3.980 -9.566 1.00 95.31 83 ARG A N 1
ATOM 667 C CA . ARG A 1 83 ? 7.962 -2.756 -9.361 1.00 95.31 83 ARG A CA 1
ATOM 668 C C . ARG A 1 83 ? 8.399 -2.637 -7.903 1.00 95.31 83 ARG A C 1
ATOM 670 O O . ARG A 1 83 ? 7.618 -2.972 -7.015 1.00 95.31 83 ARG A O 1
ATOM 677 N N . PRO A 1 84 ? 9.617 -2.140 -7.631 1.00 96.62 84 PRO A N 1
ATOM 678 C CA . PRO A 1 84 ? 10.023 -1.888 -6.265 1.00 96.62 84 PRO A CA 1
ATOM 679 C C . PRO A 1 84 ? 9.336 -0.628 -5.739 1.00 96.62 84 PRO A C 1
ATOM 681 O O . PRO A 1 84 ? 9.343 0.416 -6.399 1.00 96.62 84 PRO A O 1
ATOM 684 N N . LEU A 1 85 ? 8.799 -0.718 -4.528 1.00 97.94 85 LEU A N 1
ATOM 685 C CA . LEU A 1 85 ? 8.507 0.454 -3.720 1.00 97.94 85 LEU A CA 1
ATOM 686 C C . LEU A 1 85 ? 9.796 0.837 -2.991 1.00 97.94 85 LEU A C 1
ATOM 688 O O . LEU A 1 85 ? 10.373 0.027 -2.260 1.00 97.94 85 LEU A O 1
ATOM 692 N N . ARG A 1 86 ? 10.292 2.048 -3.244 1.00 98.31 86 ARG A N 1
ATOM 693 C CA . ARG A 1 86 ? 11.536 2.528 -2.643 1.00 98.31 86 ARG A CA 1
ATOM 694 C C . ARG A 1 86 ? 11.218 3.265 -1.355 1.00 98.31 86 ARG A C 1
ATOM 696 O O . ARG A 1 86 ? 10.355 4.133 -1.370 1.00 98.31 86 ARG A O 1
ATOM 703 N N . PHE A 1 87 ? 11.948 2.961 -0.290 1.00 98.62 87 PHE A N 1
ATOM 704 C CA . PHE A 1 87 ? 11.825 3.577 1.027 1.00 98.62 87 PHE A CA 1
ATOM 705 C C . PHE A 1 87 ? 13.064 4.405 1.360 1.00 98.62 87 PHE A C 1
ATOM 707 O O . PHE A 1 87 ? 14.185 4.064 0.964 1.00 98.62 87 PHE A O 1
ATOM 714 N N . ARG A 1 88 ? 12.872 5.497 2.099 1.00 98.38 88 ARG A N 1
ATOM 715 C CA . ARG A 1 88 ? 13.955 6.307 2.668 1.00 98.38 88 ARG A CA 1
ATOM 716 C C . ARG A 1 88 ? 13.564 6.829 4.046 1.00 98.38 88 ARG A C 1
ATOM 718 O O . ARG A 1 88 ? 12.417 7.211 4.252 1.00 98.38 88 ARG A O 1
ATOM 725 N N . TRP A 1 89 ? 14.536 6.896 4.947 1.00 98.25 89 TRP A N 1
ATOM 726 C CA . TRP A 1 89 ? 14.385 7.537 6.251 1.00 98.25 89 TRP A CA 1
ATOM 727 C C . TRP A 1 89 ? 14.300 9.048 6.084 1.00 98.25 89 TRP A C 1
ATOM 729 O O . TRP A 1 89 ? 15.090 9.632 5.335 1.00 98.25 89 TRP A O 1
ATOM 739 N N . LYS A 1 90 ? 13.334 9.681 6.754 1.00 97.44 90 LYS A N 1
ATOM 740 C CA . LYS A 1 90 ? 13.124 11.135 6.671 1.00 97.44 90 LYS A CA 1
ATOM 741 C C . LYS A 1 90 ? 14.313 11.914 7.221 1.00 97.44 90 LYS A C 1
ATOM 743 O O . LYS A 1 90 ? 14.739 12.893 6.615 1.00 97.44 90 LYS A O 1
ATOM 748 N N . ASP A 1 91 ? 14.877 11.426 8.320 1.00 97.25 91 ASP A N 1
ATOM 749 C CA . ASP A 1 91 ? 16.054 11.977 8.999 1.00 97.25 91 ASP A CA 1
ATOM 750 C C . ASP A 1 91 ? 17.389 11.576 8.348 1.00 97.25 91 ASP A C 1
ATOM 752 O O . ASP A 1 91 ? 18.443 12.040 8.771 1.00 97.25 91 ASP A O 1
ATOM 756 N N . ARG A 1 92 ? 17.357 10.729 7.307 1.00 95.38 92 ARG A N 1
ATOM 757 C CA . ARG A 1 92 ? 18.544 10.197 6.613 1.00 95.38 92 ARG A CA 1
ATOM 758 C C . ARG A 1 92 ? 19.478 9.369 7.501 1.00 95.38 92 ARG A C 1
ATOM 760 O O . ARG A 1 92 ? 20.627 9.161 7.123 1.00 95.38 92 ARG A O 1
ATOM 767 N N . SER A 1 93 ? 18.974 8.845 8.615 1.00 96.31 93 SER A N 1
ATOM 768 C CA . SER A 1 93 ? 19.728 7.996 9.549 1.00 96.31 93 SER A CA 1
ATOM 769 C C . SER A 1 93 ? 20.257 6.705 8.915 1.00 96.31 93 SER A C 1
ATOM 771 O O . SER A 1 93 ? 21.317 6.220 9.306 1.00 96.31 93 SER A O 1
ATOM 773 N N . HIS A 1 94 ? 19.569 6.167 7.900 1.00 97.44 94 HIS A N 1
ATOM 774 C CA . HIS A 1 94 ? 20.019 4.979 7.176 1.00 97.44 94 HIS A CA 1
ATOM 775 C C . HIS A 1 94 ? 19.831 5.082 5.656 1.00 97.44 94 HIS A C 1
ATOM 777 O O . HIS A 1 94 ? 19.074 5.906 5.129 1.00 97.44 94 HIS A O 1
ATOM 783 N N . ALA A 1 95 ? 20.513 4.184 4.939 1.00 98.00 95 ALA A N 1
ATOM 784 C CA . ALA A 1 95 ? 20.428 4.065 3.490 1.00 98.00 95 ALA A CA 1
ATOM 785 C C . ALA A 1 95 ? 19.001 3.742 3.010 1.00 98.00 95 ALA A C 1
ATOM 787 O O . ALA A 1 95 ? 18.241 3.019 3.656 1.00 98.00 95 ALA A O 1
ATOM 788 N N . SER A 1 96 ? 18.646 4.261 1.831 1.00 98.00 96 SER A N 1
ATOM 789 C CA . SER A 1 96 ? 17.388 3.908 1.166 1.00 98.00 96 SER A CA 1
ATOM 790 C C . SER A 1 96 ? 17.395 2.446 0.729 1.00 98.00 96 SER A C 1
ATOM 792 O O . SER A 1 96 ? 18.413 1.979 0.217 1.00 98.00 96 SER A O 1
ATOM 794 N N . PHE A 1 97 ? 16.250 1.777 0.803 1.00 98.31 97 PHE A N 1
ATOM 795 C CA . PHE A 1 97 ? 16.099 0.379 0.397 1.00 98.31 97 PHE A CA 1
ATOM 796 C C . PHE A 1 97 ? 14.870 0.183 -0.497 1.00 98.31 97 PHE A C 1
ATOM 798 O O . PHE A 1 97 ? 14.017 1.063 -0.615 1.00 98.31 97 PHE A O 1
ATOM 805 N N . ASN A 1 98 ? 14.803 -0.966 -1.167 1.00 97.88 98 ASN A N 1
ATOM 806 C CA . ASN A 1 98 ? 13.696 -1.342 -2.041 1.00 97.88 98 ASN A CA 1
ATOM 807 C C . ASN A 1 98 ? 12.943 -2.527 -1.442 1.00 97.88 98 ASN A C 1
ATOM 809 O O . ASN A 1 98 ? 13.569 -3.475 -0.976 1.00 97.88 98 ASN A O 1
ATOM 813 N N . VAL A 1 99 ? 11.619 -2.509 -1.563 1.00 98.25 99 VAL A N 1
ATOM 814 C CA . VAL A 1 99 ? 10.771 -3.691 -1.389 1.00 98.25 99 VAL A CA 1
ATOM 815 C C . VAL A 1 99 ? 10.182 -4.040 -2.746 1.00 98.25 99 VAL A C 1
ATOM 817 O O . VAL A 1 99 ? 9.486 -3.223 -3.349 1.00 98.25 99 VAL A O 1
ATOM 820 N N . TRP A 1 100 ? 10.492 -5.228 -3.257 1.00 97.19 100 TRP A N 1
ATOM 821 C CA . TRP A 1 100 ? 9.973 -5.691 -4.539 1.00 97.19 100 TRP A CA 1
ATOM 822 C C . TRP A 1 100 ? 8.537 -6.179 -4.400 1.00 97.19 100 TRP A C 1
ATOM 824 O O . TRP A 1 100 ? 8.250 -7.053 -3.590 1.00 97.19 100 TRP A O 1
ATOM 834 N N . LEU A 1 101 ? 7.644 -5.589 -5.195 1.00 97.75 101 LEU A N 1
ATOM 835 C CA . LEU A 1 101 ? 6.222 -5.904 -5.180 1.00 97.75 101 LEU A CA 1
ATOM 836 C C . LEU A 1 101 ? 5.843 -6.581 -6.491 1.00 97.75 101 LEU A C 1
ATOM 838 O O . LEU A 1 101 ? 5.646 -5.917 -7.512 1.00 97.75 101 LEU A O 1
ATOM 842 N N . GLU A 1 102 ? 5.781 -7.907 -6.449 1.00 97.12 102 GLU A N 1
ATOM 843 C CA . GLU A 1 102 ? 5.353 -8.761 -7.556 1.00 97.12 102 GLU A CA 1
ATOM 844 C C . GLU A 1 102 ? 3.824 -8.844 -7.646 1.00 97.12 102 GLU A C 1
ATOM 846 O O . GLU A 1 102 ? 3.099 -8.379 -6.756 1.00 97.12 102 GLU A O 1
ATOM 851 N N . HIS A 1 103 ? 3.325 -9.444 -8.728 1.00 97.69 103 HIS A N 1
ATOM 852 C CA . HIS A 1 103 ? 1.906 -9.747 -8.872 1.00 97.69 103 HIS A CA 1
ATOM 853 C C . HIS A 1 103 ? 1.413 -10.594 -7.688 1.00 97.69 103 HIS A C 1
ATOM 855 O O . HIS A 1 103 ? 1.968 -11.646 -7.392 1.00 97.69 103 HIS A O 1
ATOM 861 N N . GLY A 1 104 ? 0.338 -10.150 -7.039 1.00 97.31 104 GLY A N 1
ATOM 862 C CA . GLY A 1 104 ? -0.290 -10.846 -5.916 1.00 97.31 104 GLY A CA 1
ATOM 863 C C . GLY A 1 104 ? 0.391 -10.608 -4.566 1.00 97.31 104 GLY A C 1
ATOM 864 O O . GLY A 1 104 ? -0.084 -11.128 -3.560 1.00 97.31 104 GLY A O 1
ATOM 865 N N . SER A 1 105 ? 1.466 -9.815 -4.517 1.00 97.94 105 SER A N 1
ATOM 866 C CA . SER A 1 105 ? 2.152 -9.487 -3.264 1.00 97.94 105 SER A CA 1
ATOM 867 C C . SER A 1 105 ? 1.284 -8.630 -2.332 1.00 97.94 105 SER A C 1
ATOM 869 O O . SER A 1 105 ? 0.568 -7.727 -2.778 1.00 97.94 105 SER A O 1
ATOM 871 N N . LEU A 1 106 ? 1.387 -8.903 -1.027 1.00 97.50 106 LEU A N 1
ATOM 872 C CA . LEU A 1 106 ? 0.839 -8.094 0.061 1.00 97.50 106 LEU A CA 1
ATOM 873 C C . LEU A 1 106 ? 2.002 -7.486 0.851 1.00 97.50 106 LEU A C 1
ATOM 875 O O . LEU A 1 106 ? 2.830 -8.210 1.396 1.00 97.50 106 LEU A O 1
ATOM 879 N N . LEU A 1 107 ? 2.036 -6.158 0.938 1.00 97.56 107 LEU A N 1
ATOM 880 C CA . LEU A 1 107 ? 2.946 -5.415 1.803 1.00 97.56 107 LEU A CA 1
ATOM 881 C C . LEU A 1 107 ? 2.157 -4.789 2.952 1.00 97.56 107 LEU A C 1
ATOM 883 O O . LEU A 1 107 ? 1.275 -3.965 2.713 1.00 97.56 107 LEU A O 1
ATOM 887 N N . LEU A 1 108 ? 2.512 -5.135 4.188 1.00 96.38 108 LEU A N 1
ATOM 888 C CA . LEU A 1 108 ? 2.022 -4.455 5.383 1.00 96.38 108 LEU A CA 1
ATOM 889 C C . LEU A 1 108 ? 3.043 -3.406 5.835 1.00 96.38 108 LEU A C 1
ATOM 891 O O . LEU A 1 108 ? 4.193 -3.729 6.124 1.00 96.38 108 LEU A O 1
ATOM 895 N N . MET A 1 109 ? 2.611 -2.153 5.924 1.00 96.25 109 MET A N 1
ATOM 896 C CA . MET A 1 109 ? 3.355 -1.073 6.565 1.00 96.25 109 MET A CA 1
ATOM 897 C C . MET A 1 109 ? 2.737 -0.828 7.941 1.00 96.25 109 MET A C 1
ATOM 899 O O . MET A 1 109 ? 1.642 -0.274 8.036 1.00 96.25 109 MET A O 1
ATOM 903 N N . GLY A 1 110 ? 3.412 -1.307 8.986 1.00 93.12 110 GLY A N 1
ATOM 904 C CA . GLY A 1 110 ? 2.940 -1.216 10.367 1.00 93.12 110 GLY A CA 1
ATOM 905 C C . GLY A 1 110 ? 3.178 0.149 11.032 1.00 93.12 110 GLY A C 1
ATOM 906 O O . GLY A 1 110 ? 3.671 1.086 10.391 1.00 93.12 110 GLY A O 1
ATOM 907 N N . PRO A 1 111 ? 2.872 0.252 12.340 1.00 91.44 111 PRO A N 1
ATOM 908 C CA . PRO A 1 111 ? 3.138 1.444 13.143 1.00 91.44 111 PRO A CA 1
ATOM 909 C C . PRO A 1 111 ? 4.609 1.872 13.054 1.00 91.44 111 PRO A C 1
ATOM 911 O O . PRO A 1 111 ? 5.501 1.028 13.014 1.00 91.44 111 PRO A O 1
ATOM 914 N N . GLY A 1 112 ? 4.882 3.177 13.020 1.00 93.81 112 GLY A N 1
ATOM 915 C CA . GLY A 1 112 ? 6.243 3.721 12.894 1.00 93.81 112 GLY A CA 1
ATOM 916 C C . GLY A 1 112 ? 6.651 4.035 11.450 1.00 93.81 112 GLY A C 1
ATOM 917 O O . GLY A 1 112 ? 7.347 5.024 11.205 1.00 93.81 112 GLY A O 1
ATOM 918 N N . VAL A 1 113 ? 6.157 3.260 10.474 1.00 96.44 113 VAL A N 1
ATOM 919 C C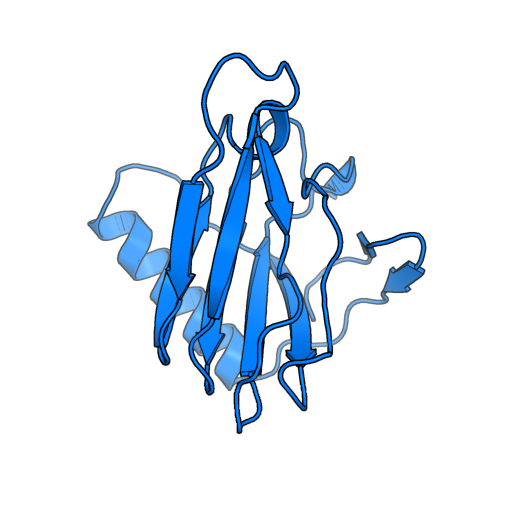A . VAL A 1 113 ? 6.583 3.391 9.070 1.00 96.44 113 VAL A CA 1
ATOM 920 C C . VAL A 1 113 ? 6.257 4.775 8.517 1.00 96.44 113 VAL A C 1
ATOM 922 O O . VAL A 1 113 ? 7.143 5.442 7.993 1.00 96.44 113 VAL A O 1
ATOM 925 N N . GLN A 1 114 ? 5.017 5.248 8.661 1.00 96.56 114 GLN A N 1
ATOM 926 C CA . GLN A 1 114 ? 4.612 6.532 8.069 1.00 96.56 114 GLN A CA 1
ATOM 927 C C . GLN A 1 114 ? 5.215 7.742 8.801 1.00 96.56 114 GLN A C 1
ATOM 929 O O . GLN A 1 114 ? 5.343 8.820 8.215 1.00 96.56 114 GLN A O 1
ATOM 934 N N . GLN A 1 115 ? 5.634 7.587 10.062 1.00 96.00 115 GLN A N 1
ATOM 935 C CA . GLN A 1 115 ? 6.325 8.635 10.815 1.00 96.00 115 GLN A CA 1
ATOM 936 C C . GLN A 1 115 ? 7.782 8.747 10.369 1.00 96.00 115 GLN A C 1
ATOM 938 O O . GLN A 1 115 ? 8.244 9.857 10.118 1.00 96.00 115 GLN A O 1
ATOM 943 N N . GLN A 1 116 ? 8.476 7.616 10.224 1.00 97.06 116 GLN A N 1
ATOM 944 C CA . GLN A 1 116 ? 9.930 7.563 10.043 1.00 97.06 116 GLN A CA 1
ATOM 945 C C . GLN A 1 116 ? 10.371 7.507 8.575 1.00 97.06 116 GLN A C 1
ATOM 947 O O . GLN A 1 116 ? 11.457 7.983 8.236 1.00 97.06 116 GLN A O 1
ATOM 952 N N . LEU A 1 117 ? 9.540 6.946 7.695 1.00 98.19 117 LEU A N 1
ATOM 953 C CA . LEU A 1 117 ? 9.891 6.653 6.310 1.00 98.19 117 LEU A CA 1
ATOM 954 C C . LEU A 1 117 ? 8.992 7.408 5.329 1.00 98.19 117 LEU A C 1
ATOM 956 O O . LEU A 1 117 ? 7.789 7.570 5.533 1.00 98.19 117 LEU A O 1
ATOM 960 N N . GLU A 1 118 ? 9.584 7.827 4.218 1.00 98.38 118 GLU A N 1
ATOM 961 C CA . GLU A 1 118 ? 8.856 8.123 2.986 1.00 98.38 118 GLU A CA 1
ATOM 962 C C . GLU A 1 118 ? 9.034 6.963 2.011 1.00 98.38 118 GLU A C 1
ATOM 964 O O . GLU A 1 118 ? 10.076 6.297 1.994 1.00 98.38 118 GLU A O 1
ATOM 969 N N . HIS A 1 119 ? 8.045 6.766 1.149 1.00 98.44 119 HIS A N 1
ATOM 970 C CA . HIS A 1 119 ? 8.084 5.787 0.082 1.00 98.44 119 HIS A CA 1
ATOM 971 C C . HIS A 1 119 ? 7.697 6.391 -1.270 1.00 98.44 119 HIS A C 1
ATOM 973 O O . HIS A 1 119 ? 6.998 7.400 -1.353 1.00 98.44 119 HIS A O 1
ATOM 979 N N . ALA A 1 120 ? 8.208 5.796 -2.345 1.00 98.00 120 ALA A N 1
ATOM 980 C CA . ALA A 1 120 ? 7.957 6.237 -3.710 1.00 98.00 120 ALA A CA 1
ATOM 981 C C . ALA A 1 120 ? 7.916 5.059 -4.680 1.00 98.00 120 ALA A C 1
ATOM 983 O O . ALA A 1 120 ? 8.726 4.130 -4.604 1.00 98.00 120 ALA A O 1
ATOM 984 N N . LEU A 1 121 ? 7.022 5.156 -5.662 1.00 96.81 121 LEU A N 1
ATOM 985 C CA . LEU A 1 121 ? 7.026 4.296 -6.838 1.00 96.81 121 LEU A CA 1
ATOM 986 C C . LEU A 1 121 ? 7.676 5.078 -7.984 1.00 96.81 121 LEU A C 1
ATOM 988 O O . LEU A 1 121 ? 7.010 5.832 -8.691 1.00 96.81 121 LEU A O 1
ATOM 992 N N . LEU A 1 122 ? 8.993 4.942 -8.136 1.00 95.50 122 LEU A N 1
ATOM 993 C CA . LEU A 1 122 ? 9.771 5.714 -9.112 1.00 95.50 122 LEU A CA 1
ATOM 994 C C . LEU A 1 122 ? 9.632 5.152 -10.535 1.00 95.50 122 LEU A C 1
ATOM 996 O O . LEU A 1 122 ? 9.442 3.937 -10.674 1.00 95.50 122 LEU A O 1
ATOM 1000 N N . PRO A 1 123 ? 9.747 5.991 -11.588 1.00 93.75 123 PRO A N 1
ATOM 1001 C CA . PRO A 1 123 ? 9.730 5.530 -12.972 1.00 93.75 123 PRO A CA 1
ATOM 1002 C C . PRO A 1 123 ? 10.731 4.401 -13.208 1.00 93.75 123 PRO A C 1
ATOM 1004 O O . PRO A 1 123 ? 11.865 4.448 -12.727 1.00 93.75 123 PRO A O 1
ATOM 1007 N N . ARG A 1 124 ? 10.313 3.386 -13.957 1.00 89.25 124 ARG A N 1
ATOM 1008 C CA . ARG A 1 124 ? 11.157 2.261 -14.351 1.00 89.25 124 ARG A CA 1
ATOM 1009 C C . ARG A 1 124 ? 10.727 1.795 -15.726 1.00 89.25 124 ARG A C 1
ATOM 1011 O O . ARG A 1 124 ? 9.536 1.721 -15.987 1.00 89.25 124 ARG A O 1
ATOM 1018 N N . ARG A 1 125 ? 11.672 1.425 -16.586 1.00 84.94 125 ARG A N 1
ATOM 1019 C CA . ARG A 1 125 ? 11.333 0.743 -17.837 1.00 84.94 125 ARG A CA 1
ATOM 1020 C C . ARG A 1 125 ? 10.703 -0.612 -17.489 1.00 84.94 125 ARG A C 1
ATOM 1022 O O . ARG A 1 125 ? 11.393 -1.497 -16.989 1.00 84.94 125 ARG A O 1
ATOM 1029 N N . SER A 1 126 ? 9.391 -0.720 -17.655 1.00 75.44 126 SER A N 1
ATOM 1030 C CA . SER A 1 126 ? 8.619 -1.944 -17.459 1.00 75.44 126 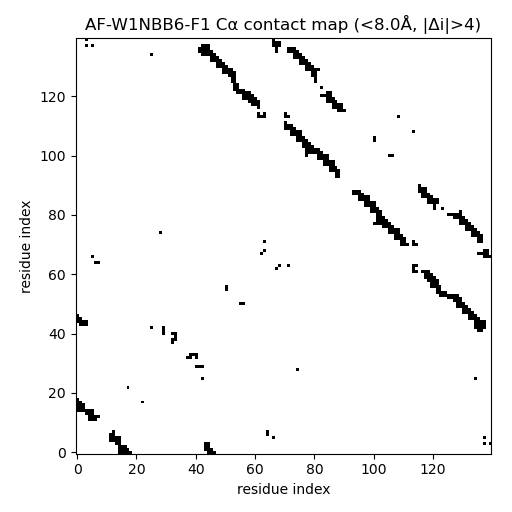SER A CA 1
ATOM 1031 C C . SER A 1 126 ? 7.464 -1.953 -18.445 1.00 75.44 126 SER A C 1
ATOM 1033 O O . SER A 1 126 ? 6.702 -0.981 -18.497 1.00 75.44 126 SER A O 1
ATOM 1035 N N . ASP A 1 127 ? 7.314 -3.059 -19.160 1.00 69.88 127 ASP A N 1
ATOM 1036 C CA . ASP A 1 127 ? 6.180 -3.284 -20.042 1.00 69.88 127 ASP A CA 1
ATOM 1037 C C . ASP A 1 127 ? 5.077 -3.952 -19.216 1.00 69.88 127 ASP A C 1
ATOM 1039 O O . ASP A 1 127 ? 5.260 -5.043 -18.677 1.00 69.88 127 ASP A O 1
ATOM 1043 N N . GLY A 1 128 ? 3.956 -3.254 -19.035 1.00 88.25 128 GLY A N 1
ATOM 1044 C CA . GLY A 1 128 ? 2.781 -3.803 -18.366 1.00 88.25 128 GLY A CA 1
ATOM 1045 C C . GLY A 1 128 ? 2.119 -2.866 -17.362 1.00 88.25 128 GLY A C 1
ATOM 1046 O O . GLY A 1 128 ? 2.746 -2.010 -16.734 1.00 88.25 128 GLY A O 1
ATOM 1047 N N . GLU A 1 129 ? 0.816 -3.075 -17.207 1.00 96.00 129 GLU A N 1
ATOM 1048 C CA . GLU A 1 129 ? -0.013 -2.362 -16.249 1.00 96.00 129 GLU A CA 1
ATOM 1049 C C . GLU A 1 129 ? 0.210 -2.894 -14.827 1.00 96.00 129 GLU A C 1
ATOM 1051 O O . GLU A 1 129 ? 0.329 -4.101 -14.604 1.00 96.00 129 GLU A O 1
ATOM 1056 N N . ARG A 1 130 ? 0.227 -1.985 -13.850 1.00 96.69 130 ARG A N 1
ATOM 1057 C CA . ARG A 1 130 ? 0.242 -2.293 -12.419 1.00 96.69 130 ARG A CA 1
ATOM 1058 C C . ARG A 1 130 ? -0.954 -1.646 -11.736 1.00 96.69 130 ARG A C 1
ATOM 1060 O O . ARG A 1 130 ? -1.164 -0.443 -11.853 1.00 96.69 130 ARG A O 1
ATOM 1067 N N . ILE A 1 131 ? -1.675 -2.417 -10.937 1.00 97.25 131 ILE A N 1
ATOM 1068 C CA . ILE A 1 131 ? -2.742 -1.932 -10.061 1.00 97.25 131 ILE A CA 1
ATOM 1069 C C . ILE A 1 131 ? -2.285 -2.102 -8.613 1.00 97.25 131 ILE A C 1
ATOM 1071 O O . ILE A 1 131 ? -1.770 -3.151 -8.234 1.00 97.25 131 ILE A O 1
ATOM 1075 N N . ASN A 1 132 ? -2.461 -1.064 -7.800 1.00 97.75 132 ASN A N 1
ATOM 1076 C CA . ASN A 1 132 ? -2.196 -1.092 -6.368 1.00 97.75 132 ASN A CA 1
ATOM 1077 C C . ASN A 1 132 ? -3.476 -0.814 -5.592 1.00 97.75 132 ASN A C 1
ATOM 1079 O O . ASN A 1 132 ? -4.126 0.204 -5.833 1.00 97.75 132 ASN A O 1
ATOM 1083 N N . LEU A 1 133 ? -3.788 -1.686 -4.642 1.00 97.81 133 LEU A N 1
ATOM 1084 C CA . LEU A 1 133 ? -4.897 -1.540 -3.713 1.00 97.81 133 LEU A CA 1
ATOM 1085 C C . LEU A 1 133 ? -4.326 -1.243 -2.331 1.00 97.81 133 LEU A C 1
ATOM 1087 O O . LEU A 1 133 ? -3.700 -2.113 -1.732 1.00 97.81 133 LEU A O 1
ATOM 1091 N N . THR A 1 134 ? -4.529 -0.024 -1.845 1.00 97.38 134 THR A N 1
ATOM 1092 C CA . THR A 1 134 ? -4.070 0.418 -0.527 1.00 97.38 134 THR A CA 1
ATOM 1093 C C . THR A 1 134 ? -5.253 0.450 0.434 1.00 97.38 134 THR A C 1
ATOM 1095 O O . THR A 1 134 ? -6.087 1.354 0.359 1.00 97.38 134 THR A O 1
ATOM 1098 N N . TYR A 1 135 ? -5.326 -0.540 1.319 1.00 96.81 135 TYR A N 1
ATOM 1099 C CA . TYR A 1 135 ? -6.315 -0.651 2.386 1.00 96.81 135 TYR A CA 1
ATOM 1100 C C . TYR A 1 135 ? -5.846 0.098 3.630 1.00 96.81 135 TYR A C 1
ATOM 1102 O O . TYR A 1 135 ? -4.685 -0.014 4.039 1.00 96.81 135 TYR A O 1
ATOM 1110 N N . ARG A 1 136 ? -6.759 0.873 4.216 1.00 95.19 136 ARG A N 1
ATOM 1111 C CA . ARG A 1 136 ? -6.497 1.769 5.345 1.00 95.19 136 ARG A CA 1
ATOM 1112 C C . ARG A 1 136 ? -7.661 1.753 6.332 1.00 95.19 136 ARG A C 1
ATOM 1114 O O . ARG A 1 136 ? -8.788 1.413 5.965 1.00 95.19 136 ARG A O 1
ATOM 1121 N N . TRP A 1 137 ? -7.382 2.173 7.559 1.00 93.62 137 TRP A N 1
ATOM 1122 C CA . TRP A 1 137 ? -8.400 2.577 8.521 1.00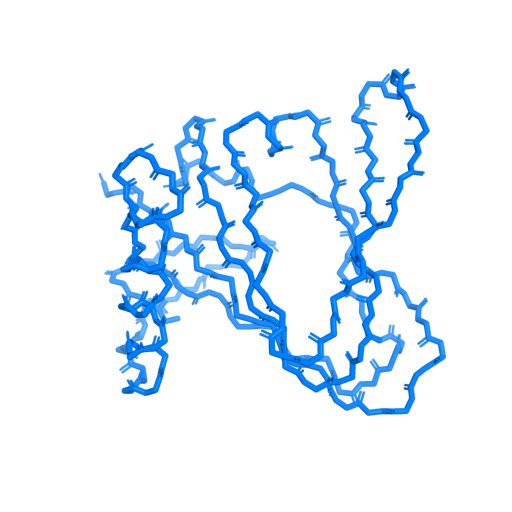 93.62 137 TRP A CA 1
ATOM 1123 C C . TRP A 1 137 ? -8.455 4.104 8.593 1.00 93.62 137 TRP A C 1
ATOM 1125 O O . TRP A 1 137 ? -7.426 4.755 8.764 1.00 93.62 137 TRP A O 1
ATOM 1135 N N . VAL A 1 138 ? -9.651 4.663 8.458 1.00 89.88 138 VAL A N 1
ATOM 1136 C CA . VAL A 1 138 ? -9.942 6.092 8.557 1.00 89.88 138 VAL A CA 1
ATOM 1137 C C . VAL A 1 138 ? -10.781 6.312 9.811 1.00 89.88 138 VAL A C 1
ATOM 1139 O O . VAL A 1 138 ? -11.828 5.684 9.974 1.00 89.88 138 VAL A O 1
ATOM 1142 N N . LYS A 1 139 ? -10.311 7.191 10.697 1.00 85.81 139 LYS A N 1
ATOM 1143 C CA . LYS A 1 139 ? -11.043 7.674 11.867 1.00 85.81 139 LYS A CA 1
ATOM 1144 C C . LYS A 1 139 ? -12.180 8.589 11.412 1.00 85.81 139 LYS A C 1
ATOM 1146 O O . LYS A 1 139 ? -11.948 9.537 10.663 1.00 85.81 139 LYS A O 1
ATOM 1151 N N . THR A 1 140 ? -13.383 8.296 11.887 1.00 64.94 140 THR A N 1
ATOM 1152 C CA . THR A 1 140 ? -14.542 9.201 11.878 1.00 64.94 140 THR A CA 1
ATOM 1153 C C . THR A 1 140 ? -14.555 10.114 13.080 1.00 64.94 140 THR A C 1
ATOM 1155 O O . THR A 1 140 ? -14.223 9.607 14.176 1.00 64.94 140 THR A O 1
#

Solvent-accessible surface area (backbone atoms only — not comparable to full-atom values): 7800 Å² total; per-residue (Å²): 62,27,83,56,67,48,70,56,97,89,43,79,45,76,48,38,79,68,52,72,69,58,48,54,47,49,54,51,49,32,56,50,44,50,73,74,44,90,68,91,63,74,67,50,32,39,50,78,48,80,32,74,37,25,72,56,63,42,69,80,43,50,87,66,50,75,48,40,53,93,63,44,53,38,41,36,37,28,38,52,45,64,50,49,42,34,36,34,41,73,85,59,85,51,81,65,50,72,46,80,36,41,58,75,33,76,46,77,43,49,67,59,42,46,82,48,32,29,37,25,37,65,62,44,100,48,91,46,43,25,39,36,43,40,35,27,39,65,66,129

Foldseek 3Di:
DFDQWDDDPNDIDGDDDDDPVNVVVQVVVQVVCVVVDPDRRHFGDKDKDKDFFLQDKDDWAFPDGPQQPDFKKKKKFKAKWKFWWKKAFPVNPDDIDTDIHDHGDIDIDGGPDRVTMIIMGHRDHTPMMMMMIITIHTHD

pLDDT: mean 90.73, std 10.5, range [59.38, 98.62]

InterPro domains:
  IPR005123 Oxoglutarate/iron-dependent dioxygenase domain [PS51471] (42-139)
  IPR027450 Alpha-ketoglutarate-dependent dioxygenase AlkB-like [PF13532] (4-136)
  IPR032854 Alkylated DNA repair protein alkB homologue 3 [PTHR31212] (3-140)
  IPR037151 Alpha-ketoglutarate-dependent dioxygenase AlkB-like superfamily [G3DSA:2.60.120.590] (1-140)